Protein AF-A0A3M6K093-F1 (afdb_monomer)

Foldseek 3Di:
DDDDDDDDDDDDDDDDPPPDPDDPPPPFVKDWDWADPDQWKIKIKIKGKDAAAPPDPDFKDKDKDDFDAADAPWWKKKWKADPVRDTLDIDTWGADPRRMTMDMDTQWDADPVRDIDGSDHGMIIMMIIGMGTDPDNPD

Mean predicted aligned error: 11.67 Å

pLDDT: mean 83.47, std 20.1, range [34.78, 98.62]

Secondary structure (DSSP, 8-state):
------------------------------EEEEEE-SSSEEEEEEEEEEEE-TT---SEEEEEE-S----TT-PEEEEEE-TT--EEEEEEEPPPTTS-EEEEEESEEE-TTS-EEES--EEEEEEEEEEEE---TT-

Sequence (139 aa):
MRTKSSITLAVIASFAVLMFPSEIIAETSETTTITPINEEISLQKTITTMVVPEDNTLPWGFVTGSPSEFVERHPVIIQFFDEADDLVHVAQVDVKGDGSYEYKFRVTSIDENGNMEKAFEGEYTVIIHRVIPNSNQLV

Structure (mmCIF, N/CA/C/O backbone):
data_AF-A0A3M6K093-F1
#
_entry.id   AF-A0A3M6K093-F1
#
loop_
_atom_site.group_PDB
_atom_site.id
_atom_site.type_symbol
_atom_site.label_atom_id
_atom_site.label_alt_id
_atom_site.label_comp_id
_atom_site.label_asym_id
_atom_site.label_entity_id
_atom_site.label_seq_id
_atom_site.pdbx_PDB_ins_code
_atom_site.Cartn_x
_atom_site.Cartn_y
_atom_site.Cartn_z
_atom_site.occupancy
_atom_site.B_iso_or_equiv
_atom_site.auth_seq_id
_atom_site.auth_comp_id
_atom_site.auth_asym_id
_atom_site.auth_atom_id
_atom_site.pdbx_PDB_model_num
ATOM 1 N N . MET A 1 1 ? 67.661 -30.445 58.067 1.00 38.81 1 MET A N 1
ATOM 2 C CA . MET A 1 1 ? 66.475 -31.178 57.553 1.00 38.81 1 MET A CA 1
ATOM 3 C C . MET A 1 1 ? 65.531 -30.146 56.955 1.00 38.81 1 MET A C 1
ATOM 5 O O . MET A 1 1 ? 65.095 -29.274 57.680 1.00 38.81 1 MET A O 1
ATOM 9 N N . ARG A 1 2 ? 65.537 -29.964 55.632 1.00 35.31 2 ARG A N 1
ATOM 10 C CA . ARG A 1 2 ? 64.719 -30.654 54.610 1.00 35.31 2 ARG A CA 1
ATOM 11 C C . ARG A 1 2 ? 63.252 -30.185 54.569 1.00 35.31 2 ARG A C 1
ATOM 13 O O . ARG A 1 2 ? 62.429 -30.704 55.307 1.00 35.31 2 ARG A O 1
ATOM 20 N N . THR A 1 3 ? 62.992 -29.342 53.555 1.00 46.25 3 THR A N 1
ATOM 21 C CA . THR A 1 3 ? 61.759 -29.191 52.741 1.00 46.25 3 THR A CA 1
ATOM 22 C C . THR A 1 3 ? 60.521 -28.638 53.468 1.00 46.25 3 THR A C 1
ATOM 24 O O . THR A 1 3 ? 60.252 -29.011 54.595 1.00 46.25 3 THR A O 1
ATOM 27 N N . LYS A 1 4 ? 59.694 -27.767 52.879 1.00 42.91 4 LYS A N 1
ATOM 28 C CA . LYS A 1 4 ? 59.037 -27.923 51.573 1.00 42.91 4 LYS A CA 1
ATOM 29 C C . LYS A 1 4 ? 58.724 -26.560 50.936 1.00 42.91 4 LYS A C 1
ATOM 31 O O . LYS A 1 4 ? 58.185 -25.674 51.587 1.00 42.91 4 LYS A O 1
ATOM 36 N N . SER A 1 5 ? 59.061 -26.450 49.653 1.00 46.38 5 SER A N 1
ATOM 37 C CA . SER A 1 5 ? 58.558 -25.438 48.722 1.00 46.38 5 SER A CA 1
ATOM 38 C C . SER A 1 5 ? 57.049 -25.635 48.545 1.00 46.38 5 SER A C 1
ATOM 40 O O . SER A 1 5 ? 56.615 -26.773 48.363 1.00 46.38 5 SER A O 1
ATOM 42 N N . SER A 1 6 ? 56.263 -24.560 48.618 1.00 41.22 6 SER A N 1
ATOM 43 C CA . SER A 1 6 ? 54.834 -24.584 48.297 1.00 41.22 6 SER A CA 1
ATOM 44 C C . SER A 1 6 ? 54.607 -23.714 47.067 1.00 41.22 6 SER A C 1
ATOM 46 O O . SER A 1 6 ? 54.689 -22.491 47.132 1.00 41.22 6 SER A O 1
ATOM 48 N N . ILE A 1 7 ? 54.399 -24.379 45.933 1.00 52.84 7 ILE A N 1
ATOM 49 C CA . ILE A 1 7 ? 54.026 -23.785 44.650 1.00 52.84 7 ILE A CA 1
ATOM 50 C C . ILE A 1 7 ? 52.513 -23.561 44.698 1.00 52.84 7 ILE A C 1
ATOM 52 O O . ILE A 1 7 ? 51.753 -24.526 44.751 1.00 52.84 7 ILE A O 1
ATOM 56 N N . THR A 1 8 ? 52.063 -22.309 44.687 1.00 49.84 8 THR A N 1
ATOM 57 C CA . THR A 1 8 ? 50.650 -21.978 44.482 1.00 49.84 8 THR A CA 1
ATOM 58 C C . THR A 1 8 ? 50.369 -21.868 42.985 1.00 49.84 8 THR A C 1
ATOM 60 O O . THR A 1 8 ? 50.917 -21.026 42.278 1.00 49.84 8 THR A O 1
ATOM 63 N N . LEU A 1 9 ? 49.531 -22.782 42.503 1.00 40.88 9 LEU A N 1
ATOM 64 C CA . LEU A 1 9 ? 49.070 -22.899 41.125 1.00 40.88 9 LEU A CA 1
ATOM 65 C C . LEU A 1 9 ? 47.988 -21.835 40.863 1.00 40.88 9 LEU A C 1
ATOM 67 O O . LEU A 1 9 ? 46.922 -21.877 41.474 1.00 40.88 9 LEU A O 1
ATOM 71 N N . ALA A 1 10 ? 48.262 -20.871 39.983 1.00 50.22 10 ALA A N 1
ATOM 72 C CA . ALA A 1 10 ? 47.285 -19.873 39.555 1.00 50.22 10 ALA A CA 1
ATOM 73 C C . ALA A 1 10 ? 46.349 -20.480 38.496 1.00 50.22 10 ALA A C 1
ATOM 75 O O . ALA A 1 10 ? 46.781 -20.815 37.394 1.00 50.22 10 ALA A O 1
ATOM 76 N N . VAL A 1 11 ? 45.068 -20.632 38.831 1.00 49.84 11 VAL A N 1
ATOM 77 C CA . VAL A 1 11 ? 44.019 -21.031 37.884 1.00 49.84 11 VAL A CA 1
ATOM 78 C C . VAL A 1 11 ? 43.553 -19.778 37.144 1.00 49.84 11 VAL A C 1
ATOM 80 O O . VAL A 1 11 ? 42.883 -18.924 37.719 1.00 49.84 11 VAL A O 1
ATOM 83 N N . ILE A 1 12 ? 43.933 -19.651 35.874 1.00 53.16 12 ILE A N 1
ATOM 84 C CA . ILE A 1 12 ? 43.427 -18.608 34.976 1.00 53.16 12 ILE A CA 1
ATOM 85 C C . ILE A 1 12 ? 42.088 -19.103 34.420 1.00 53.16 12 ILE A C 1
ATOM 87 O O . ILE A 1 12 ? 42.052 -20.026 33.610 1.00 53.16 12 ILE A O 1
ATOM 91 N N . ALA A 1 13 ? 40.982 -18.510 34.870 1.00 47.97 13 ALA A N 1
ATOM 92 C CA . ALA A 1 13 ? 39.665 -18.734 34.287 1.00 47.97 13 ALA A CA 1
ATOM 93 C C . ALA A 1 13 ? 39.531 -17.886 33.012 1.00 47.97 13 ALA A C 1
ATOM 95 O O . ALA A 1 13 ? 39.393 -16.666 33.075 1.00 47.97 13 ALA A O 1
ATOM 96 N N . SER A 1 14 ? 39.607 -18.521 31.845 1.00 48.75 14 SER A N 1
ATOM 97 C CA . SER A 1 14 ? 39.348 -17.878 30.556 1.00 48.75 14 SER A CA 1
ATOM 98 C C . SER A 1 14 ? 37.843 -17.666 30.369 1.00 48.75 14 SER A C 1
ATOM 100 O O . SER A 1 14 ? 37.097 -18.627 30.183 1.00 48.75 14 SER A O 1
ATOM 102 N N . PHE A 1 15 ? 37.405 -16.409 30.408 1.00 46.94 15 PHE A N 1
ATOM 103 C CA . PHE A 1 15 ? 36.060 -15.994 30.015 1.00 46.94 15 PHE A CA 1
ATOM 104 C C . PHE A 1 15 ? 35.975 -16.024 28.483 1.00 46.94 15 PHE A C 1
ATOM 106 O O . PHE A 1 15 ? 36.478 -15.132 27.801 1.00 46.94 15 PHE A O 1
ATOM 113 N N . ALA A 1 16 ? 35.387 -17.081 27.926 1.00 51.22 16 ALA A N 1
ATOM 114 C CA . ALA A 1 16 ? 35.029 -17.108 26.515 1.00 51.22 16 ALA A CA 1
ATOM 115 C C . ALA A 1 16 ? 33.807 -16.198 26.320 1.00 51.22 16 ALA A C 1
ATOM 117 O O . ALA A 1 16 ? 32.694 -16.549 26.710 1.00 51.22 16 ALA A O 1
ATOM 118 N N . VAL A 1 17 ? 34.019 -15.009 25.754 1.00 50.75 17 VAL A N 1
ATOM 119 C CA . VAL A 1 17 ? 32.927 -14.158 25.272 1.00 50.75 17 VAL A CA 1
ATOM 120 C C . VAL A 1 17 ? 32.337 -14.854 24.050 1.00 50.75 17 VAL A C 1
ATOM 122 O O . VAL A 1 17 ? 32.932 -14.854 22.974 1.00 50.75 17 VAL A O 1
ATOM 125 N N . LEU A 1 18 ? 31.185 -15.499 24.230 1.00 46.44 18 LEU A N 1
ATOM 126 C CA . LEU A 1 18 ? 30.349 -15.930 23.118 1.00 46.44 18 LEU A CA 1
ATOM 127 C C . LEU A 1 18 ? 29.888 -14.662 22.388 1.00 46.44 18 LEU A C 1
ATOM 129 O O . LEU A 1 18 ? 29.041 -13.925 22.888 1.00 46.44 18 LEU A O 1
ATOM 133 N N . MET A 1 19 ? 30.489 -14.380 21.230 1.00 46.84 19 MET A N 1
ATOM 134 C CA . MET A 1 19 ? 29.939 -13.419 20.282 1.00 46.84 19 MET A CA 1
ATOM 135 C C . MET A 1 19 ? 28.619 -13.995 19.774 1.00 46.84 19 MET A C 1
ATOM 137 O O . MET A 1 19 ? 28.607 -14.924 18.969 1.00 46.84 19 MET A O 1
ATOM 141 N N . PHE A 1 20 ? 27.507 -13.468 20.280 1.00 51.38 20 PHE A N 1
ATOM 142 C CA . PHE A 1 20 ? 26.226 -13.615 19.608 1.00 51.38 20 PHE A CA 1
ATOM 143 C C . PHE A 1 20 ? 26.346 -12.912 18.250 1.00 51.38 20 PHE A C 1
ATOM 145 O O . PHE A 1 20 ? 26.843 -11.781 18.219 1.00 51.38 20 PHE A O 1
ATOM 152 N N . PRO A 1 21 ? 25.949 -13.539 17.129 1.00 43.88 21 PRO A N 1
ATOM 153 C CA . PRO A 1 21 ? 25.819 -12.798 15.888 1.00 43.88 21 PRO A CA 1
ATOM 154 C C . PRO A 1 21 ? 24.781 -11.702 16.130 1.00 43.88 21 PRO A C 1
ATOM 156 O O . PRO A 1 21 ? 23.642 -11.987 16.494 1.00 43.88 21 PRO A O 1
ATOM 159 N N . SER A 1 22 ? 25.195 -10.445 15.988 1.00 45.94 22 SER A N 1
ATOM 160 C CA . SER A 1 22 ? 24.270 -9.328 15.863 1.00 45.94 22 SER A CA 1
ATOM 161 C C . SER A 1 22 ? 23.359 -9.637 14.682 1.00 45.94 22 SER A C 1
ATOM 163 O O . SER A 1 22 ? 23.837 -9.722 13.548 1.00 45.94 22 SER A O 1
ATOM 165 N N . GLU A 1 23 ? 22.074 -9.860 14.947 1.00 47.88 23 GLU A N 1
ATOM 166 C CA . GLU A 1 23 ? 21.072 -9.877 13.893 1.00 47.88 23 GLU A CA 1
ATOM 167 C C . GLU A 1 23 ? 21.198 -8.552 13.140 1.00 47.88 23 GLU A C 1
ATOM 169 O O . GLU A 1 23 ? 21.139 -7.473 13.732 1.00 47.88 23 GLU A O 1
ATOM 174 N N . ILE A 1 24 ? 21.478 -8.634 11.840 1.00 42.59 24 ILE A N 1
ATOM 175 C CA . ILE A 1 24 ? 21.423 -7.479 10.955 1.00 42.59 24 ILE A CA 1
ATOM 176 C C . ILE A 1 24 ? 19.938 -7.135 10.861 1.00 42.59 24 ILE A C 1
ATOM 178 O O . ILE A 1 24 ? 19.205 -7.731 10.075 1.00 42.59 24 ILE A O 1
ATOM 182 N N . ILE A 1 25 ? 19.481 -6.230 11.722 1.00 46.16 25 ILE A N 1
ATOM 183 C CA . ILE A 1 25 ? 18.168 -5.610 11.591 1.00 46.16 25 ILE A CA 1
ATOM 184 C C . ILE A 1 25 ? 18.285 -4.709 10.364 1.00 46.16 25 ILE A C 1
ATOM 186 O O . ILE A 1 25 ? 18.998 -3.708 10.392 1.00 46.16 25 ILE A O 1
ATOM 190 N N . ALA A 1 26 ? 17.648 -5.102 9.262 1.00 34.78 26 ALA A N 1
ATOM 191 C CA . ALA A 1 26 ? 17.388 -4.174 8.175 1.00 34.78 26 ALA A CA 1
ATOM 192 C C . ALA A 1 26 ? 16.529 -3.044 8.759 1.00 34.78 26 ALA A C 1
ATOM 194 O O . ALA A 1 26 ? 15.427 -3.286 9.250 1.00 34.78 26 ALA A O 1
ATOM 195 N N . GLU A 1 27 ? 17.073 -1.833 8.792 1.00 41.19 27 GLU A N 1
ATOM 196 C CA . GLU A 1 27 ? 16.384 -0.645 9.281 1.00 41.19 27 GLU A CA 1
ATOM 197 C C . GLU A 1 27 ? 15.343 -0.239 8.226 1.00 41.19 27 GLU A C 1
ATOM 199 O O . GLU A 1 27 ? 15.606 0.573 7.343 1.00 41.19 27 GLU A O 1
ATOM 204 N N . THR A 1 28 ? 14.166 -0.869 8.243 1.00 53.31 28 THR A N 1
ATOM 205 C CA . THR A 1 28 ? 13.032 -0.381 7.454 1.00 53.31 28 THR A CA 1
ATOM 206 C C . THR A 1 28 ? 12.563 0.914 8.116 1.00 53.31 28 THR A C 1
ATOM 208 O O . THR A 1 28 ? 12.112 0.888 9.261 1.00 53.31 28 THR A O 1
ATOM 211 N N . SER A 1 29 ? 12.691 2.053 7.428 1.00 65.06 29 SER A N 1
ATOM 212 C CA . SER A 1 29 ? 12.257 3.372 7.918 1.00 65.06 29 SER A CA 1
ATOM 213 C C . SER A 1 29 ? 10.725 3.500 7.905 1.00 65.06 29 SER A C 1
ATOM 215 O O . SER A 1 29 ? 10.157 4.372 7.247 1.00 65.06 29 SER A O 1
ATOM 217 N N . GLU A 1 30 ? 10.027 2.619 8.617 1.00 81.56 30 GLU A N 1
ATOM 218 C CA . GLU A 1 30 ? 8.583 2.715 8.803 1.00 81.56 30 GLU A CA 1
ATOM 219 C C . GLU A 1 30 ? 8.259 3.687 9.935 1.00 81.56 30 GLU A C 1
ATOM 221 O O . GLU A 1 30 ? 8.659 3.497 11.084 1.00 81.56 30 GLU A O 1
ATOM 226 N N . THR A 1 31 ? 7.487 4.727 9.625 1.00 91.19 31 THR A N 1
ATOM 227 C CA . THR A 1 31 ? 6.971 5.660 10.634 1.00 91.19 31 THR A CA 1
ATOM 228 C C . THR A 1 31 ? 5.466 5.502 10.748 1.00 91.19 31 THR A C 1
ATOM 230 O O . THR A 1 31 ? 4.741 5.713 9.779 1.00 91.19 31 THR A O 1
ATOM 233 N N . THR A 1 32 ? 4.984 5.162 11.944 1.00 93.06 32 THR A N 1
ATOM 234 C CA . THR A 1 32 ? 3.550 5.050 12.231 1.00 93.06 32 THR A CA 1
ATOM 235 C C . THR A 1 32 ? 3.105 6.132 13.208 1.00 93.06 32 THR A C 1
ATOM 237 O O . THR A 1 32 ? 3.689 6.287 14.279 1.00 93.06 32 THR A O 1
ATOM 240 N N . THR A 1 33 ? 2.038 6.851 12.867 1.00 95.06 33 THR A N 1
ATOM 241 C CA . THR A 1 33 ? 1.365 7.806 13.753 1.00 95.06 33 THR A CA 1
ATOM 242 C C . THR A 1 33 ? -0.098 7.418 13.944 1.00 95.06 33 THR A C 1
ATOM 244 O O . THR A 1 33 ? -0.752 6.925 13.027 1.00 95.06 33 THR A O 1
ATOM 247 N N . ILE A 1 34 ? -0.618 7.619 15.156 1.00 94.62 34 ILE A N 1
ATOM 248 C CA . ILE A 1 34 ? -2.017 7.346 15.503 1.00 94.62 34 ILE A CA 1
ATOM 249 C C . ILE A 1 34 ? -2.653 8.662 15.935 1.00 94.62 34 ILE A C 1
ATOM 251 O O . ILE A 1 34 ? -2.147 9.337 16.831 1.00 94.62 34 ILE A O 1
ATOM 255 N N . THR A 1 35 ? -3.749 9.043 15.286 1.00 94.75 35 THR A N 1
ATOM 256 C CA . THR A 1 35 ? -4.518 10.252 15.598 1.00 94.75 35 THR A CA 1
ATOM 257 C C . THR A 1 35 ? -5.950 9.858 15.953 1.00 94.75 35 THR A C 1
ATOM 259 O O . THR A 1 35 ? -6.642 9.309 15.093 1.00 94.75 35 THR A O 1
ATOM 262 N N . PRO A 1 36 ? -6.414 10.112 17.189 1.00 94.94 36 PRO A N 1
ATOM 263 C CA . PRO A 1 36 ? -7.800 9.853 17.560 1.00 94.94 36 PRO A CA 1
ATOM 264 C C . PRO A 1 36 ? -8.774 10.642 16.687 1.00 94.94 36 PRO A C 1
ATOM 266 O O . PRO A 1 36 ? -8.548 11.822 16.416 1.00 94.94 36 PRO A O 1
ATOM 269 N N . ILE A 1 37 ? -9.854 9.990 16.258 1.00 93.25 37 ILE A N 1
ATOM 270 C CA . ILE A 1 37 ? -10.979 10.654 15.585 1.00 93.25 37 ILE A CA 1
ATOM 271 C C . ILE A 1 37 ? -12.061 10.970 16.624 1.00 93.25 37 ILE A C 1
ATOM 273 O O . ILE A 1 37 ? -12.611 12.070 16.627 1.00 93.25 37 ILE A O 1
ATOM 277 N N . ASN A 1 38 ? -12.359 10.009 17.503 1.00 91.69 38 ASN A N 1
ATOM 278 C CA . ASN A 1 38 ? -13.289 10.128 18.627 1.00 91.69 38 ASN A CA 1
ATOM 279 C C . ASN A 1 38 ? -12.948 9.081 19.713 1.00 91.69 38 ASN A C 1
ATOM 281 O O . ASN A 1 38 ? -11.894 8.450 19.658 1.00 91.69 38 ASN A O 1
ATOM 285 N N . GLU A 1 39 ? -13.840 8.896 20.690 1.00 91.00 39 GLU A N 1
ATOM 286 C CA . GLU A 1 39 ? -13.685 7.930 21.789 1.00 91.00 39 GLU A CA 1
ATOM 287 C C . GLU A 1 39 ? -13.554 6.470 21.310 1.00 91.00 39 GLU A C 1
ATOM 289 O O . GLU A 1 39 ? -12.891 5.673 21.970 1.00 91.00 39 GLU A O 1
ATOM 294 N N . GLU A 1 40 ? -14.125 6.118 20.153 1.00 92.56 40 GLU A N 1
ATOM 295 C CA . GLU A 1 40 ? -14.224 4.740 19.652 1.00 92.56 40 GLU A CA 1
ATOM 296 C C . GLU A 1 40 ? -13.133 4.371 18.638 1.00 92.56 40 GLU A C 1
ATOM 298 O O . GLU A 1 40 ? -12.671 3.228 18.628 1.00 92.56 40 GLU A O 1
ATOM 303 N N . ILE A 1 41 ? -12.717 5.303 17.770 1.00 95.44 41 ILE A N 1
ATOM 304 C CA . ILE A 1 41 ? -11.834 5.009 16.628 1.00 95.44 41 ILE A CA 1
ATOM 305 C C . ILE A 1 41 ? -10.700 6.029 16.447 1.00 95.44 41 ILE A C 1
ATOM 307 O O . ILE A 1 41 ? -10.826 7.220 16.746 1.00 95.44 41 ILE A O 1
ATOM 311 N N . SER A 1 42 ? -9.599 5.548 15.875 1.00 96.38 42 SER A N 1
ATOM 312 C CA . SER A 1 42 ? -8.393 6.313 15.559 1.00 96.38 42 SER A CA 1
ATOM 313 C C . SER A 1 42 ? -7.939 6.064 14.124 1.00 96.38 42 SER A C 1
ATOM 315 O O . SER A 1 42 ? -8.117 4.976 13.574 1.00 96.38 42 SER A O 1
ATOM 317 N N . LEU A 1 43 ? -7.306 7.071 13.526 1.00 96.06 43 LEU A N 1
ATOM 318 C CA . LEU A 1 43 ? -6.617 6.959 12.248 1.00 96.06 43 LEU A CA 1
ATOM 319 C C . LEU A 1 43 ? -5.154 6.582 12.488 1.00 96.06 43 LEU A C 1
ATOM 321 O O . LEU A 1 43 ? -4.397 7.352 13.079 1.00 96.06 43 LEU A O 1
ATOM 325 N N . GLN A 1 44 ? -4.755 5.414 12.003 1.00 95.81 44 GLN A N 1
ATOM 326 C CA . GLN A 1 44 ? -3.366 4.999 11.891 1.00 95.81 44 GLN A CA 1
ATOM 327 C C . GLN A 1 44 ? -2.838 5.396 10.510 1.00 95.81 44 GLN A C 1
ATOM 329 O O . GLN A 1 44 ? -3.401 4.998 9.488 1.00 95.81 44 GLN A O 1
ATOM 334 N N . LYS A 1 45 ? -1.752 6.166 10.483 1.00 96.69 45 LYS A N 1
ATOM 335 C CA . LYS A 1 45 ? -0.997 6.507 9.277 1.00 96.69 45 LYS A CA 1
ATOM 336 C C . LYS A 1 45 ? 0.367 5.834 9.354 1.00 96.69 45 LYS A C 1
ATOM 338 O O . LYS A 1 45 ? 1.130 6.123 10.271 1.00 96.69 45 LYS A O 1
ATOM 343 N N . THR A 1 46 ? 0.681 4.983 8.389 1.00 97.06 46 THR A N 1
ATOM 344 C CA . THR A 1 46 ? 2.003 4.367 8.232 1.00 97.06 46 THR A CA 1
ATOM 345 C C . THR A 1 46 ? 2.652 4.919 6.972 1.00 97.06 46 THR A C 1
ATOM 347 O O . THR A 1 46 ? 2.040 4.912 5.907 1.00 97.06 46 THR A O 1
ATOM 350 N N . ILE A 1 47 ? 3.872 5.430 7.103 1.00 96.81 47 ILE A N 1
ATOM 351 C CA . ILE A 1 47 ? 4.712 5.896 6.000 1.00 96.81 47 ILE A CA 1
ATOM 352 C C . ILE A 1 47 ? 5.840 4.881 5.846 1.00 96.81 47 ILE A C 1
ATOM 354 O O . ILE A 1 47 ? 6.522 4.575 6.825 1.00 96.81 47 ILE A O 1
ATOM 358 N N . THR A 1 48 ? 6.002 4.358 4.637 1.00 95.94 48 THR A N 1
ATOM 359 C CA . THR A 1 48 ? 7.062 3.418 4.260 1.00 95.94 48 THR A CA 1
ATOM 360 C C . THR A 1 48 ? 7.561 3.742 2.853 1.00 95.94 48 THR A C 1
ATOM 362 O O . THR A 1 48 ? 6.986 4.590 2.171 1.00 95.94 48 THR A O 1
ATOM 365 N N . THR A 1 49 ? 8.614 3.066 2.410 1.00 95.62 49 THR A N 1
ATOM 366 C CA . THR A 1 49 ? 9.241 3.290 1.105 1.00 95.62 49 THR A CA 1
ATOM 367 C C . THR A 1 49 ? 9.115 2.041 0.242 1.00 95.62 49 THR A C 1
ATOM 369 O O . THR A 1 49 ? 9.366 0.925 0.697 1.00 95.62 49 THR A O 1
ATOM 372 N N . MET A 1 50 ? 8.751 2.226 -1.024 1.00 95.25 50 MET A N 1
ATOM 373 C CA . MET A 1 50 ? 8.800 1.194 -2.054 1.00 95.25 50 MET A CA 1
ATOM 374 C C . MET A 1 50 ? 9.932 1.516 -3.026 1.00 95.25 50 MET A C 1
ATOM 376 O O . MET A 1 50 ? 9.951 2.593 -3.607 1.00 95.25 50 MET A O 1
ATOM 380 N N . VAL A 1 51 ? 10.835 0.561 -3.246 1.00 95.25 51 VAL A N 1
ATOM 381 C CA . VAL A 1 51 ? 11.910 0.679 -4.240 1.00 95.25 51 VAL A CA 1
ATOM 382 C C . VAL A 1 51 ? 11.670 -0.336 -5.349 1.00 95.25 51 VAL A C 1
ATOM 384 O O . VAL A 1 51 ? 11.609 -1.541 -5.090 1.00 95.25 51 VAL A O 1
ATOM 387 N N . VAL A 1 52 ? 11.541 0.146 -6.583 1.00 94.94 52 VAL A N 1
ATOM 388 C CA . VAL A 1 52 ? 11.383 -0.675 -7.786 1.00 94.94 52 VAL A CA 1
ATOM 389 C C . VAL A 1 52 ? 12.659 -0.574 -8.629 1.00 94.94 52 VAL A C 1
ATOM 391 O O . VAL A 1 52 ? 12.895 0.467 -9.241 1.00 94.94 52 VAL A O 1
ATOM 394 N N . PRO A 1 53 ? 13.489 -1.632 -8.685 1.00 93.69 53 PRO A N 1
ATOM 395 C CA . PRO A 1 53 ? 14.735 -1.615 -9.447 1.00 93.69 53 PRO A CA 1
ATOM 396 C C . PRO A 1 53 ? 14.536 -1.362 -10.948 1.00 93.69 53 PRO A C 1
ATOM 398 O O . PRO A 1 53 ? 13.571 -1.840 -11.551 1.00 93.69 53 PRO A O 1
ATOM 401 N N . GLU A 1 54 ? 15.504 -0.691 -11.576 1.00 91.12 54 GLU A N 1
ATOM 402 C CA . GLU A 1 54 ? 15.533 -0.451 -13.028 1.00 91.12 54 GLU A CA 1
ATOM 403 C C . GLU A 1 54 ? 15.597 -1.763 -13.840 1.00 91.12 54 GLU A C 1
ATOM 405 O O . GLU A 1 54 ? 15.149 -1.830 -14.978 1.00 91.12 54 GLU A O 1
ATOM 410 N N . ASP A 1 55 ? 16.082 -2.864 -13.275 1.00 91.81 55 ASP A N 1
ATOM 411 C CA . ASP A 1 55 ? 16.100 -4.175 -13.933 1.00 91.81 55 ASP A CA 1
ATOM 412 C C . ASP A 1 55 ? 14.917 -5.074 -13.528 1.00 91.81 55 ASP A C 1
ATOM 414 O O . ASP A 1 55 ? 14.884 -6.260 -13.874 1.00 91.81 55 ASP A O 1
ATOM 418 N N . ASN A 1 56 ? 13.911 -4.531 -12.825 1.00 89.50 56 ASN A N 1
ATOM 419 C CA . ASN A 1 56 ? 12.756 -5.312 -12.402 1.00 89.50 56 ASN A CA 1
ATOM 420 C C . ASN A 1 56 ? 11.968 -5.861 -13.603 1.00 89.50 56 ASN A C 1
ATOM 422 O O . ASN A 1 56 ? 11.412 -5.122 -14.414 1.00 89.50 56 ASN A O 1
ATOM 426 N N . THR A 1 57 ? 11.841 -7.187 -13.646 1.00 88.94 57 THR A N 1
ATOM 427 C CA . THR A 1 57 ? 11.030 -7.915 -14.634 1.00 88.94 57 THR A CA 1
ATOM 428 C C . THR A 1 57 ? 9.727 -8.453 -14.044 1.00 88.94 57 THR A C 1
ATOM 430 O O . THR A 1 57 ? 8.891 -8.987 -14.778 1.00 88.94 57 THR A O 1
ATOM 433 N N . LEU A 1 58 ? 9.523 -8.325 -12.726 1.00 91.69 58 LEU A N 1
ATOM 434 C CA . LEU A 1 58 ? 8.343 -8.863 -12.066 1.00 91.69 58 LEU A CA 1
ATOM 435 C C . LEU A 1 58 ? 7.107 -8.010 -12.386 1.00 91.69 58 LEU A C 1
ATOM 437 O O . LEU A 1 58 ? 7.120 -6.797 -12.171 1.00 91.69 58 LEU A O 1
ATOM 441 N N . PRO A 1 59 ? 6.005 -8.641 -12.827 1.00 92.75 59 PRO A N 1
ATOM 442 C CA . PRO A 1 59 ? 4.802 -7.925 -13.234 1.00 92.75 59 PRO A CA 1
ATOM 443 C C . PRO A 1 59 ? 4.007 -7.318 -12.082 1.00 92.75 59 PRO A C 1
ATOM 445 O O . PRO A 1 59 ? 3.159 -6.461 -12.325 1.00 92.75 59 PRO A O 1
ATOM 448 N N . TRP A 1 60 ? 4.222 -7.782 -10.852 1.00 96.25 60 TRP A N 1
ATOM 449 C CA . TRP A 1 60 ? 3.353 -7.496 -9.716 1.00 96.25 60 TRP A CA 1
ATOM 450 C C . TRP A 1 60 ? 4.140 -6.998 -8.513 1.00 96.25 60 TRP A C 1
ATOM 452 O O . TRP A 1 60 ? 5.165 -7.581 -8.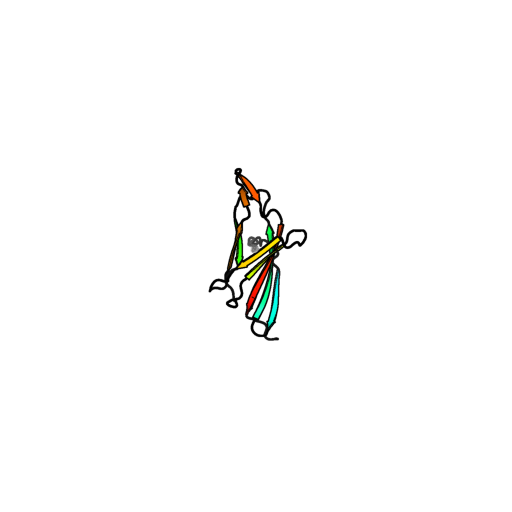164 1.00 96.25 60 TRP A O 1
ATOM 462 N N . GLY A 1 61 ? 3.587 -5.984 -7.856 1.00 95.56 61 GLY A N 1
ATOM 463 C CA . GLY A 1 61 ? 3.958 -5.542 -6.520 1.00 95.56 61 GLY A CA 1
ATOM 464 C C . GLY A 1 61 ? 2.811 -5.784 -5.542 1.00 95.56 61 GLY A C 1
ATOM 465 O O . GLY A 1 61 ? 1.657 -5.983 -5.946 1.00 95.56 61 GLY A O 1
ATOM 466 N N . PHE A 1 62 ? 3.143 -5.787 -4.253 1.00 96.75 62 PHE A N 1
ATOM 467 C CA . PHE A 1 62 ? 2.195 -6.028 -3.173 1.00 96.75 62 PHE A CA 1
ATOM 468 C C . PHE A 1 62 ? 2.434 -5.045 -2.031 1.00 96.75 62 PHE A C 1
ATOM 470 O O . PHE A 1 62 ? 3.575 -4.823 -1.634 1.00 96.75 62 PHE A O 1
ATOM 477 N N . VAL A 1 63 ? 1.351 -4.506 -1.477 1.00 96.88 63 VAL A N 1
ATOM 478 C CA . VAL A 1 63 ? 1.344 -3.841 -0.171 1.00 96.88 63 VAL A CA 1
ATOM 479 C C . VAL A 1 63 ? 0.529 -4.713 0.771 1.00 96.88 63 VAL A C 1
ATOM 481 O O . VAL A 1 63 ? -0.651 -4.966 0.521 1.00 96.88 63 VAL A O 1
ATOM 484 N N . THR A 1 64 ? 1.156 -5.201 1.836 1.00 96.44 64 THR A N 1
ATOM 485 C CA . THR A 1 64 ? 0.541 -6.142 2.778 1.00 96.44 64 THR A CA 1
ATOM 486 C C . THR A 1 64 ? 0.580 -5.600 4.192 1.00 96.44 64 THR A C 1
ATOM 488 O O . THR A 1 64 ? 1.599 -5.059 4.613 1.00 96.44 64 THR A O 1
ATOM 491 N N . GLY A 1 65 ? -0.490 -5.827 4.947 1.00 94.25 65 GLY A N 1
ATOM 492 C CA . GLY A 1 65 ? -0.508 -5.611 6.388 1.00 94.25 65 GLY A CA 1
ATOM 493 C C . GLY A 1 65 ? -0.828 -6.893 7.136 1.00 94.25 65 GLY A C 1
ATOM 494 O O . GLY A 1 65 ? -1.749 -7.623 6.765 1.00 94.25 65 GLY A O 1
ATOM 495 N N . SER A 1 66 ? -0.076 -7.144 8.204 1.00 93.31 66 SER A N 1
ATOM 496 C CA . SER A 1 66 ? -0.305 -8.260 9.120 1.00 93.31 66 SER A CA 1
ATOM 497 C C . SER A 1 66 ? -1.648 -8.138 9.860 1.00 93.31 66 SER A C 1
ATOM 499 O O . SER A 1 66 ? -2.187 -7.031 9.974 1.00 93.31 66 SER A O 1
ATOM 501 N N . PRO A 1 67 ? -2.183 -9.255 10.391 1.00 94.56 67 PRO A N 1
ATOM 502 C CA . PRO A 1 67 ? -3.336 -9.240 11.288 1.00 94.56 67 PRO A CA 1
ATOM 503 C C . PRO A 1 67 ? -3.156 -8.244 12.440 1.00 94.56 67 PRO A C 1
ATOM 505 O O . PRO A 1 67 ? -2.103 -8.216 13.080 1.00 94.56 67 PRO A O 1
ATOM 508 N N . SER A 1 68 ? -4.179 -7.435 12.710 1.00 91.50 68 SER A N 1
ATOM 509 C CA . SER A 1 68 ? -4.226 -6.521 13.857 1.00 91.50 68 SER A CA 1
ATOM 510 C C . SER A 1 68 ? -5.650 -6.016 14.087 1.00 91.50 68 SER A C 1
ATOM 512 O O . SER A 1 68 ? -6.511 -6.172 13.225 1.00 91.50 68 SER A O 1
ATOM 514 N N . GLU A 1 69 ? -5.897 -5.342 15.209 1.00 90.62 69 GLU A N 1
ATOM 515 C CA . GLU A 1 69 ? -7.191 -4.705 15.475 1.00 90.62 69 GLU A CA 1
ATOM 516 C C . GLU A 1 69 ? -7.632 -3.803 14.309 1.00 90.62 69 GLU A C 1
ATOM 518 O O . GLU A 1 69 ? -6.820 -3.118 13.670 1.00 90.62 69 GLU A O 1
ATOM 523 N N . PHE A 1 70 ? -8.921 -3.837 13.982 1.00 92.69 70 PHE A N 1
ATOM 524 C CA . PHE A 1 70 ? -9.503 -3.068 12.884 1.00 92.69 70 PHE A CA 1
ATOM 525 C C . PHE A 1 70 ? -10.939 -2.676 13.196 1.00 92.69 70 PHE A C 1
ATOM 527 O O . PHE A 1 70 ? -11.590 -3.264 14.056 1.00 92.69 70 PHE A O 1
ATOM 534 N N . VAL A 1 71 ? -11.426 -1.676 12.471 1.00 93.31 71 VAL A N 1
ATOM 535 C CA . VAL A 1 71 ? -12.835 -1.295 12.493 1.00 93.31 71 VAL A CA 1
ATOM 536 C C . VAL A 1 71 ? -13.469 -1.774 11.197 1.00 93.31 71 VAL A C 1
ATOM 538 O O . VAL A 1 71 ? -12.991 -1.461 10.106 1.00 93.31 71 VAL A O 1
ATOM 541 N N . GLU A 1 72 ? -14.551 -2.543 11.305 1.00 90.81 72 GLU A N 1
ATOM 542 C CA . GLU A 1 72 ? -15.274 -3.030 10.133 1.00 90.81 72 GLU A CA 1
ATOM 543 C C . GLU A 1 72 ? -15.755 -1.878 9.240 1.00 90.81 72 GLU A C 1
ATOM 545 O O . GLU A 1 72 ? -15.996 -0.755 9.694 1.00 90.81 72 GLU A O 1
ATOM 550 N N . ARG A 1 73 ? -15.933 -2.178 7.946 1.00 90.88 73 ARG A N 1
ATOM 551 C CA . ARG A 1 73 ? -16.442 -1.242 6.925 1.00 90.88 73 ARG A CA 1
ATOM 552 C C . ARG A 1 73 ? -15.569 0.000 6.695 1.00 90.88 73 ARG A C 1
ATOM 554 O O . ARG A 1 73 ? -16.015 0.923 6.017 1.00 90.88 73 ARG A O 1
ATOM 561 N N . HIS A 1 74 ? -14.344 0.012 7.216 1.00 94.12 74 HIS A N 1
ATOM 562 C CA . HIS A 1 74 ? -13.334 1.020 6.919 1.00 94.12 74 HIS A CA 1
ATOM 563 C C . HIS A 1 74 ? -12.211 0.369 6.105 1.00 94.12 74 HIS A C 1
ATOM 565 O O . HIS A 1 74 ? -11.417 -0.388 6.668 1.00 94.12 74 HIS A O 1
ATOM 571 N N . PRO A 1 75 ? -12.145 0.613 4.784 1.00 95.88 75 PRO A N 1
ATOM 572 C CA . PRO A 1 75 ? -11.071 0.072 3.968 1.00 95.88 75 PRO A CA 1
ATOM 573 C C . PRO A 1 75 ? -9.739 0.733 4.330 1.00 95.88 75 PRO A C 1
ATOM 575 O O . PRO A 1 75 ? -9.687 1.857 4.837 1.00 95.88 75 PRO A O 1
ATOM 578 N N . VAL A 1 76 ? -8.649 0.044 4.016 1.00 98.00 76 VAL A N 1
ATOM 579 C CA . VAL A 1 76 ? -7.307 0.621 4.048 1.00 98.00 76 VAL A CA 1
ATOM 580 C C . VAL A 1 76 ? -7.108 1.442 2.779 1.00 98.00 76 VAL A C 1
ATOM 582 O O . VAL A 1 76 ? -7.371 0.958 1.677 1.00 98.00 76 VAL A O 1
ATOM 585 N N . ILE A 1 77 ? -6.641 2.681 2.932 1.00 98.38 77 ILE A N 1
ATOM 586 C CA . ILE A 1 77 ? -6.317 3.579 1.817 1.00 98.38 77 ILE A CA 1
ATOM 587 C C . ILE A 1 77 ? -4.803 3.593 1.644 1.00 98.38 77 ILE A C 1
ATOM 589 O O . ILE A 1 77 ? -4.074 3.855 2.598 1.00 98.38 77 ILE A O 1
ATOM 593 N N . ILE A 1 78 ? -4.337 3.344 0.427 1.00 98.62 78 ILE A N 1
ATOM 594 C CA . ILE A 1 78 ? -2.917 3.262 0.082 1.00 98.62 78 ILE A CA 1
ATOM 595 C C . ILE A 1 78 ? -2.631 4.326 -0.974 1.00 98.62 78 ILE A C 1
ATOM 597 O O . ILE A 1 78 ? -3.353 4.412 -1.968 1.00 98.62 78 ILE A O 1
ATOM 601 N N . GLN A 1 79 ? -1.605 5.140 -0.755 1.00 98.62 79 GLN A N 1
ATOM 602 C CA . GLN A 1 79 ? -1.217 6.245 -1.630 1.00 98.62 79 GLN A CA 1
ATOM 603 C C . GLN A 1 79 ? 0.276 6.170 -1.923 1.00 98.62 79 GLN A C 1
ATOM 605 O O . GLN A 1 79 ? 1.055 6.018 -0.983 1.00 98.62 79 GLN A O 1
ATOM 610 N N . PHE A 1 80 ? 0.670 6.268 -3.192 1.00 98.38 80 PHE A N 1
ATOM 611 C CA . PHE A 1 80 ? 2.080 6.332 -3.585 1.00 98.38 80 PHE A CA 1
ATOM 612 C C . PHE A 1 80 ? 2.412 7.740 -4.063 1.00 98.38 80 PHE A C 1
ATOM 614 O O . PHE A 1 80 ? 1.676 8.306 -4.875 1.00 98.38 80 PHE A O 1
ATOM 621 N N . PHE A 1 81 ? 3.527 8.257 -3.571 1.00 98.12 81 PHE A N 1
ATOM 622 C CA . PHE A 1 81 ? 4.111 9.530 -3.955 1.00 98.12 81 PHE A CA 1
ATOM 623 C C . PHE A 1 81 ? 5.482 9.274 -4.567 1.00 98.12 81 PHE A C 1
ATOM 625 O O . PHE A 1 81 ? 6.217 8.420 -4.066 1.00 98.12 81 PHE A O 1
ATOM 632 N N . ASP A 1 82 ? 5.800 9.961 -5.655 1.00 96.69 82 ASP A N 1
ATOM 633 C CA . ASP A 1 82 ? 7.134 9.904 -6.253 1.00 96.69 82 ASP A CA 1
ATOM 634 C C . ASP A 1 82 ? 8.133 10.812 -5.509 1.00 96.69 82 ASP A C 1
ATOM 636 O O . ASP A 1 82 ? 7.806 11.440 -4.500 1.00 96.69 82 ASP A O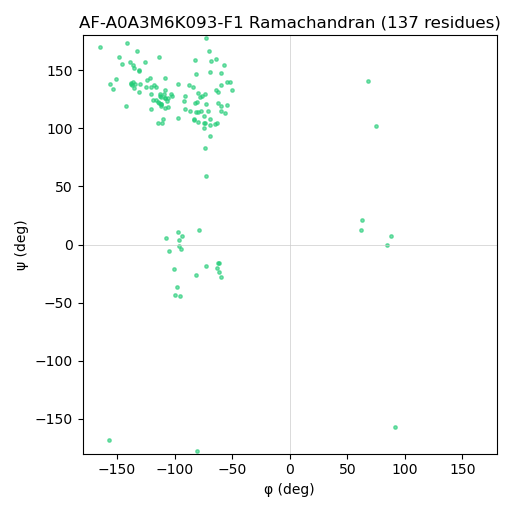 1
ATOM 640 N N . GLU A 1 83 ? 9.373 10.877 -5.996 1.00 94.00 83 GLU A N 1
ATOM 641 C CA . GLU A 1 83 ? 10.436 11.716 -5.421 1.00 94.00 83 GLU A CA 1
ATOM 642 C C . GLU A 1 83 ? 10.131 13.228 -5.465 1.00 94.00 83 GLU A C 1
ATOM 644 O O . GLU A 1 83 ? 10.790 14.005 -4.771 1.00 94.00 83 GLU A O 1
ATOM 649 N N . ALA A 1 84 ? 9.155 13.663 -6.273 1.00 96.38 84 ALA A N 1
ATOM 650 C CA . ALA A 1 84 ? 8.712 15.053 -6.369 1.00 96.38 84 ALA A CA 1
ATOM 651 C C . ALA A 1 84 ? 7.523 15.371 -5.439 1.00 96.38 84 ALA A C 1
ATOM 653 O O . ALA A 1 84 ? 6.989 16.480 -5.503 1.00 96.38 84 ALA A O 1
ATOM 654 N N . ASP A 1 85 ? 7.137 14.431 -4.565 1.00 95.38 85 ASP A N 1
ATOM 655 C CA . ASP A 1 85 ? 5.950 14.485 -3.702 1.00 95.38 85 ASP A CA 1
ATOM 656 C C . ASP A 1 85 ? 4.613 14.539 -4.478 1.00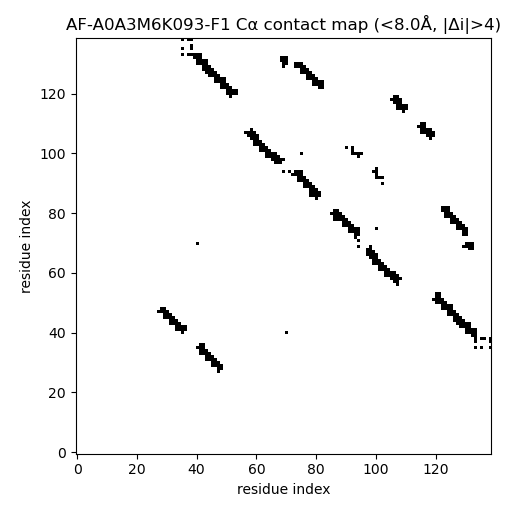 95.38 85 ASP A C 1
ATOM 658 O O . ASP A 1 85 ? 3.574 14.918 -3.919 1.00 95.38 85 ASP A O 1
ATOM 662 N N . ASP A 1 86 ? 4.588 14.115 -5.747 1.00 97.69 86 ASP A N 1
ATOM 663 C CA . ASP A 1 86 ? 3.358 14.041 -6.538 1.00 97.69 86 ASP A CA 1
ATOM 664 C C . ASP A 1 86 ? 2.607 12.727 -6.268 1.00 97.69 86 ASP A C 1
ATOM 666 O O . ASP A 1 86 ? 3.179 11.637 -6.238 1.00 97.69 86 ASP A O 1
ATOM 670 N N . LEU A 1 87 ? 1.283 12.808 -6.083 1.00 97.56 87 LEU A N 1
ATOM 671 C CA . LEU A 1 87 ? 0.433 11.628 -5.890 1.00 97.56 87 LEU A CA 1
ATOM 672 C C . LEU A 1 87 ? 0.245 10.888 -7.221 1.00 97.56 87 LEU A C 1
ATOM 674 O O . LEU A 1 87 ? -0.564 11.297 -8.056 1.00 97.56 87 LEU A O 1
ATOM 678 N N . VAL A 1 88 ? 0.929 9.758 -7.381 1.00 97.50 88 VAL A N 1
ATOM 679 C CA . VAL A 1 88 ? 0.938 8.983 -8.634 1.00 97.50 88 VAL A CA 1
ATOM 680 C C . VAL A 1 88 ? 0.012 7.769 -8.613 1.00 97.50 88 VAL A C 1
ATOM 682 O O . VAL A 1 88 ? -0.386 7.277 -9.668 1.00 97.50 88 VAL A O 1
ATOM 685 N N . HIS A 1 89 ? -0.363 7.275 -7.427 1.00 97.62 89 HIS A N 1
ATOM 686 C CA . HIS A 1 89 ? -1.216 6.091 -7.307 1.00 97.62 89 HIS A CA 1
ATOM 687 C C . HIS A 1 89 ? -2.071 6.100 -6.041 1.00 97.62 89 HIS A C 1
ATOM 689 O O . HIS A 1 89 ? -1.610 6.496 -4.971 1.00 97.62 89 HIS A O 1
ATOM 695 N N . VAL A 1 90 ? -3.311 5.617 -6.152 1.00 98.06 90 VAL A N 1
ATOM 696 C CA . VAL A 1 90 ? -4.236 5.450 -5.022 1.00 98.06 90 VAL A CA 1
ATOM 697 C C . VAL A 1 90 ? -4.961 4.120 -5.135 1.00 98.06 90 VAL A C 1
ATOM 699 O O . VAL A 1 90 ? -5.451 3.751 -6.203 1.00 98.06 90 VAL A O 1
ATOM 702 N N . ALA A 1 91 ? -5.101 3.434 -4.007 1.00 97.94 91 ALA A N 1
ATOM 703 C CA . ALA A 1 91 ? -5.911 2.237 -3.893 1.00 97.94 91 ALA A CA 1
ATOM 704 C C . ALA A 1 91 ? -6.709 2.203 -2.590 1.00 97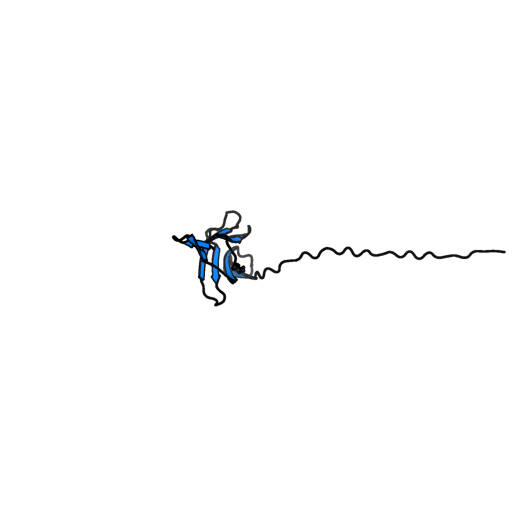.94 91 ALA A C 1
ATOM 706 O O . ALA A 1 91 ? -6.346 2.827 -1.591 1.00 97.94 91 ALA A O 1
ATOM 707 N N . GLN A 1 92 ? -7.794 1.435 -2.616 1.00 97.88 92 GLN A N 1
ATOM 708 C CA . GLN A 1 92 ? -8.560 1.056 -1.437 1.00 97.88 92 GLN A CA 1
ATOM 709 C C . GLN A 1 92 ? -8.663 -0.463 -1.397 1.00 97.88 92 GLN A C 1
ATOM 711 O O . GLN A 1 92 ? -8.920 -1.092 -2.427 1.00 97.88 92 GLN A O 1
ATOM 716 N N . VAL A 1 93 ? -8.445 -1.045 -0.223 1.00 97.06 93 VAL A N 1
ATOM 717 C CA . VAL A 1 93 ? -8.532 -2.490 -0.017 1.00 97.06 93 VAL A CA 1
ATOM 718 C C . VAL A 1 93 ? -9.293 -2.797 1.264 1.00 97.06 93 VAL A C 1
ATOM 720 O O . VAL A 1 93 ? -9.064 -2.180 2.304 1.00 97.06 93 VAL A O 1
ATOM 723 N N . ASP A 1 94 ? -10.210 -3.754 1.177 1.00 95.62 94 ASP A N 1
ATOM 724 C CA . ASP A 1 94 ? -10.930 -4.245 2.343 1.00 95.62 94 ASP A CA 1
ATOM 725 C C . ASP A 1 94 ? -10.000 -5.031 3.270 1.00 95.62 94 ASP A C 1
ATOM 727 O O . ASP A 1 94 ? -9.061 -5.711 2.847 1.00 95.62 94 ASP A O 1
ATOM 731 N N . VAL A 1 95 ? -10.301 -4.956 4.561 1.00 94.38 95 VAL A N 1
ATOM 732 C CA . VAL A 1 95 ? -9.597 -5.708 5.594 1.00 94.38 95 VAL A CA 1
ATOM 733 C C . VAL A 1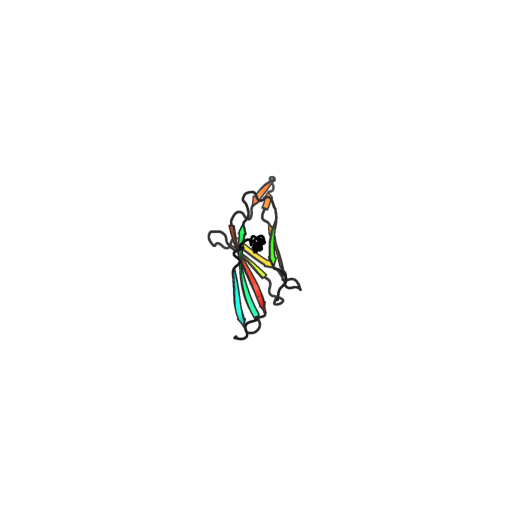 95 ? -10.250 -7.084 5.749 1.00 94.38 95 VAL A C 1
ATOM 735 O O . VAL A 1 95 ? -11.476 -7.209 5.744 1.00 94.38 95 VAL A O 1
ATOM 738 N N . LYS A 1 96 ? -9.438 -8.137 5.873 1.00 94.44 96 LYS A N 1
ATOM 739 C CA . LYS A 1 96 ? -9.906 -9.503 6.152 1.00 94.44 96 LYS A CA 1
ATOM 740 C C . LYS A 1 96 ? -10.426 -9.604 7.592 1.00 94.44 96 LYS A C 1
ATOM 742 O O . LYS A 1 96 ? -10.159 -8.745 8.423 1.00 94.44 96 LYS A O 1
ATOM 747 N N . GLY A 1 97 ? -11.133 -10.689 7.915 1.00 93.75 97 GLY A N 1
ATOM 748 C CA . GLY A 1 97 ? -11.716 -10.891 9.252 1.00 93.75 97 GLY A CA 1
ATOM 749 C C . GLY A 1 97 ? -10.703 -10.956 10.406 1.00 93.75 97 GLY A C 1
ATOM 750 O O . GLY A 1 97 ? -11.092 -10.814 11.558 1.00 93.75 97 GLY A O 1
ATOM 751 N N . ASP A 1 98 ? -9.417 -11.154 10.109 1.00 93.69 98 ASP A N 1
ATOM 752 C CA . ASP A 1 98 ? -8.310 -11.118 11.071 1.00 93.69 98 ASP A CA 1
ATOM 753 C C . ASP A 1 98 ? -7.590 -9.757 11.121 1.00 93.69 98 ASP A C 1
ATOM 755 O O . ASP A 1 98 ? -6.575 -9.610 11.800 1.00 93.69 98 ASP A O 1
ATOM 759 N N . GLY A 1 99 ? -8.073 -8.760 10.380 1.00 94.12 99 GLY A N 1
ATOM 760 C CA . GLY A 1 99 ? -7.442 -7.452 10.315 1.00 94.12 99 GLY A CA 1
ATOM 761 C C . GLY A 1 99 ? -6.293 -7.326 9.311 1.00 94.12 99 GLY A C 1
ATOM 762 O O . GLY A 1 99 ? -5.695 -6.252 9.227 1.00 94.12 99 GLY A O 1
ATOM 763 N N . SER A 1 100 ? -5.942 -8.382 8.576 1.00 96.94 100 SER A N 1
ATOM 764 C CA . SER A 1 100 ? -4.897 -8.316 7.547 1.00 96.94 100 SER A CA 1
ATOM 765 C C . SER A 1 100 ? -5.433 -7.767 6.221 1.00 96.94 100 SER A C 1
ATOM 767 O O . SER A 1 100 ? -6.634 -7.813 5.950 1.00 96.94 100 SER A O 1
ATOM 769 N N . TYR A 1 101 ? -4.550 -7.260 5.362 1.00 97.00 101 TYR A N 1
ATOM 770 C CA . TYR A 1 101 ? -4.913 -6.799 4.018 1.00 97.00 101 TYR A CA 1
ATOM 771 C C . TYR A 1 101 ? -3.790 -7.066 3.013 1.00 97.00 101 TYR A C 1
ATOM 773 O O . TYR A 1 101 ? -2.620 -7.179 3.377 1.00 97.00 101 TYR A O 1
ATOM 781 N N . GLU A 1 102 ? -4.156 -7.175 1.737 1.00 97.81 102 GLU A N 1
ATOM 782 C CA . GLU A 1 102 ? -3.220 -7.317 0.621 1.00 97.81 102 GLU A CA 1
ATOM 783 C C . GLU A 1 102 ? -3.740 -6.520 -0.570 1.00 97.81 102 GLU A C 1
ATOM 785 O O . GLU A 1 102 ? -4.811 -6.813 -1.103 1.00 97.81 102 GLU A O 1
ATOM 790 N N . TYR A 1 103 ? -2.962 -5.539 -1.008 1.00 97.94 103 TYR A N 1
ATOM 791 C CA . TYR A 1 103 ? -3.195 -4.825 -2.250 1.00 97.94 103 TYR A CA 1
ATOM 792 C C . TYR A 1 103 ? -2.149 -5.229 -3.289 1.00 97.94 103 TYR A C 1
ATOM 794 O O . TYR A 1 103 ? -0.957 -4.992 -3.107 1.00 97.94 103 TYR A O 1
ATOM 802 N N . LYS A 1 104 ? -2.607 -5.831 -4.389 1.00 97.25 104 LYS A N 1
ATOM 803 C CA . LYS A 1 104 ? -1.779 -6.261 -5.520 1.00 97.25 104 LYS A CA 1
ATOM 804 C C . LYS A 1 104 ? -1.924 -5.284 -6.687 1.00 97.25 104 LYS A C 1
ATOM 806 O O . LYS A 1 104 ? -3.044 -5.023 -7.126 1.00 97.25 104 LYS A O 1
ATOM 811 N N . PHE A 1 105 ? -0.810 -4.812 -7.242 1.00 95.75 105 PHE A N 1
ATOM 812 C CA . PHE A 1 105 ? -0.793 -3.844 -8.348 1.00 95.75 105 PHE A CA 1
ATOM 813 C C . PHE A 1 105 ? 0.218 -4.220 -9.433 1.00 95.75 105 PHE A C 1
ATOM 815 O O . PHE A 1 105 ? 1.187 -4.940 -9.180 1.00 95.75 105 PHE A O 1
ATOM 822 N N . ARG A 1 106 ? -0.034 -3.765 -10.666 1.00 94.56 106 ARG A N 1
ATOM 823 C CA . ARG A 1 106 ? 0.872 -3.987 -11.798 1.00 94.56 106 ARG A CA 1
ATOM 824 C C . ARG A 1 106 ? 2.073 -3.053 -11.701 1.00 94.56 106 ARG A C 1
ATOM 826 O O . ARG A 1 106 ? 1.894 -1.849 -11.591 1.00 94.56 106 ARG A O 1
ATOM 833 N N . VAL A 1 107 ? 3.269 -3.629 -11.789 1.00 94.81 107 VAL A N 1
ATOM 834 C CA . VAL A 1 107 ? 4.542 -2.897 -11.876 1.00 94.81 107 VAL A CA 1
ATOM 835 C C . VAL A 1 107 ? 5.016 -2.842 -13.322 1.00 94.81 107 VAL A C 1
ATOM 837 O O . VAL A 1 107 ? 5.408 -1.782 -13.799 1.00 94.81 107 VAL A O 1
ATOM 840 N N . THR A 1 108 ? 4.911 -3.965 -14.038 1.00 92.50 108 THR A N 1
ATOM 841 C CA . THR A 1 108 ? 5.261 -4.054 -15.459 1.00 92.50 108 THR A CA 1
ATOM 842 C C . THR A 1 108 ? 4.157 -4.718 -16.285 1.00 92.50 108 THR A C 1
ATOM 844 O O . THR A 1 108 ? 3.401 -5.585 -15.808 1.00 92.50 108 THR A O 1
ATOM 847 N N . SER A 1 109 ? 4.062 -4.307 -17.546 1.00 87.75 109 SER A N 1
ATOM 848 C CA . SER A 1 109 ? 3.186 -4.861 -18.583 1.00 87.75 109 SER A CA 1
ATOM 849 C C . SER A 1 109 ? 3.965 -5.093 -19.877 1.00 87.75 109 SER A C 1
ATOM 851 O O . SER A 1 109 ? 5.101 -4.651 -20.021 1.00 87.75 109 SER A O 1
ATOM 853 N N . ILE A 1 110 ? 3.363 -5.844 -20.797 1.00 88.69 110 ILE A N 1
ATOM 854 C CA . ILE A 1 110 ? 3.866 -6.019 -22.159 1.00 88.69 110 ILE A CA 1
ATOM 855 C C . ILE A 1 110 ? 2.869 -5.333 -23.092 1.00 88.69 110 ILE A C 1
ATOM 857 O O . ILE A 1 110 ? 1.669 -5.600 -22.975 1.00 88.69 110 ILE A O 1
ATOM 861 N N . ASP A 1 111 ? 3.356 -4.449 -23.960 1.00 87.62 111 ASP A N 1
ATOM 862 C CA . ASP A 1 111 ? 2.539 -3.755 -24.959 1.00 87.62 111 ASP A CA 1
ATOM 863 C C . ASP A 1 111 ? 2.114 -4.699 -26.106 1.00 87.62 111 ASP A C 1
ATOM 865 O O . ASP A 1 111 ? 2.497 -5.871 -26.175 1.00 87.62 111 ASP A O 1
ATOM 869 N N . GLU A 1 112 ? 1.320 -4.187 -27.048 1.00 91.06 112 GLU A N 1
ATOM 870 C CA . GLU A 1 112 ? 0.868 -4.953 -28.221 1.00 91.06 112 GLU A CA 1
ATOM 871 C C . GLU A 1 112 ? 2.018 -5.395 -29.148 1.00 91.06 112 GLU A C 1
ATOM 873 O O . GLU A 1 112 ? 1.864 -6.343 -29.921 1.00 91.06 112 GLU A O 1
ATOM 878 N N . ASN A 1 113 ? 3.177 -4.737 -29.060 1.00 92.56 113 ASN A N 1
ATOM 879 C CA . ASN A 1 113 ? 4.367 -5.002 -29.867 1.00 92.56 113 ASN A CA 1
ATOM 880 C C . ASN A 1 113 ? 5.362 -5.951 -29.173 1.00 92.56 113 ASN A C 1
ATOM 882 O O . ASN A 1 113 ? 6.374 -6.319 -29.775 1.00 92.56 113 ASN A O 1
ATOM 886 N N . GLY A 1 114 ? 5.092 -6.361 -27.931 1.00 87.44 114 GLY A N 1
ATOM 887 C CA . GLY A 1 114 ? 5.974 -7.214 -27.137 1.00 87.44 114 GLY A CA 1
ATOM 888 C C . GLY A 1 114 ? 7.032 -6.468 -26.315 1.00 87.44 114 GLY A C 1
ATOM 889 O O . GLY A 1 114 ? 7.894 -7.123 -25.726 1.00 87.44 114 GLY A O 1
ATOM 890 N N . ASN A 1 115 ? 6.992 -5.135 -26.253 1.00 89.44 115 ASN A N 1
ATOM 891 C CA . ASN A 1 115 ? 7.902 -4.338 -25.432 1.00 89.44 115 ASN A CA 1
ATOM 892 C C . ASN A 1 115 ? 7.435 -4.297 -23.976 1.00 89.44 115 ASN A C 1
ATOM 894 O O . ASN A 1 115 ? 6.239 -4.276 -23.690 1.00 89.44 115 ASN A O 1
ATOM 898 N N . MET A 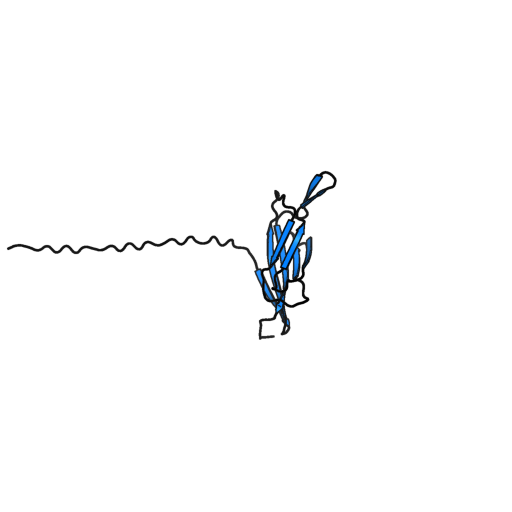1 116 ? 8.392 -4.249 -23.049 1.00 88.12 116 MET A N 1
ATOM 899 C CA . MET A 1 116 ? 8.100 -4.057 -21.634 1.00 88.12 116 MET A CA 1
ATOM 900 C C . MET A 1 116 ? 7.793 -2.589 -21.345 1.00 88.12 116 MET A C 1
ATOM 902 O O . MET A 1 116 ? 8.607 -1.714 -21.626 1.00 88.12 116 MET A O 1
ATOM 906 N N . GLU A 1 117 ? 6.651 -2.351 -20.716 1.00 91.12 117 GLU A N 1
ATOM 907 C CA . GLU A 1 117 ? 6.271 -1.069 -20.136 1.00 91.12 117 GLU A CA 1
ATOM 908 C C . GLU A 1 117 ? 6.327 -1.162 -18.611 1.00 91.12 117 GLU A C 1
ATOM 910 O O . GLU A 1 117 ? 5.982 -2.193 -18.020 1.00 91.12 117 GLU A O 1
ATOM 915 N N . LYS A 1 118 ? 6.748 -0.075 -17.964 1.00 90.94 118 LYS A N 1
ATOM 916 C CA . LYS A 1 118 ? 6.811 0.027 -16.506 1.00 90.94 118 LYS A CA 1
ATOM 917 C C . LYS A 1 118 ? 5.853 1.100 -16.025 1.00 90.94 118 LYS A C 1
ATOM 919 O O . LYS A 1 118 ? 5.936 2.245 -16.455 1.00 90.94 118 LYS A O 1
ATOM 924 N N . ALA A 1 119 ? 4.957 0.713 -15.125 1.00 92.38 119 ALA A N 1
ATOM 925 C CA . ALA A 1 119 ? 4.088 1.644 -14.415 1.00 92.38 119 ALA A CA 1
ATOM 926 C C . ALA A 1 119 ? 4.810 2.293 -13.224 1.00 92.38 119 ALA A C 1
ATOM 928 O O . ALA A 1 119 ? 4.461 3.400 -12.832 1.00 92.38 119 ALA A O 1
ATOM 929 N N . PHE A 1 120 ? 5.809 1.601 -12.667 1.00 94.50 120 PHE A N 1
ATOM 930 C CA . PHE A 1 120 ? 6.619 2.074 -11.549 1.00 94.50 120 PHE A CA 1
ATOM 931 C C . PHE A 1 120 ? 8.095 1.733 -11.779 1.00 94.50 120 PHE A C 1
ATOM 933 O O . PHE A 1 120 ? 8.413 0.629 -12.230 1.00 94.50 120 PHE A O 1
ATOM 940 N N . GLU A 1 121 ? 8.978 2.668 -11.444 1.00 94.94 121 GLU A N 1
ATOM 941 C CA . GLU A 1 121 ? 10.437 2.535 -11.453 1.00 94.94 121 GLU A CA 1
ATOM 942 C C . GLU A 1 121 ? 11.024 3.562 -10.475 1.00 94.94 121 GLU A C 1
ATOM 944 O O . GLU A 1 121 ? 10.559 4.697 -10.437 1.00 94.94 121 GLU A O 1
ATOM 949 N N . GLY A 1 122 ? 12.030 3.177 -9.689 1.00 94.56 122 GLY A N 1
ATOM 950 C CA . GLY A 1 122 ? 12.658 4.062 -8.707 1.00 94.56 122 GLY A CA 1
ATOM 951 C C . GLY A 1 122 ? 12.030 3.983 -7.315 1.00 94.56 122 GLY A C 1
ATOM 952 O O . GLY A 1 122 ? 11.460 2.954 -6.931 1.00 94.56 122 GLY A O 1
ATOM 953 N N . GLU A 1 123 ? 12.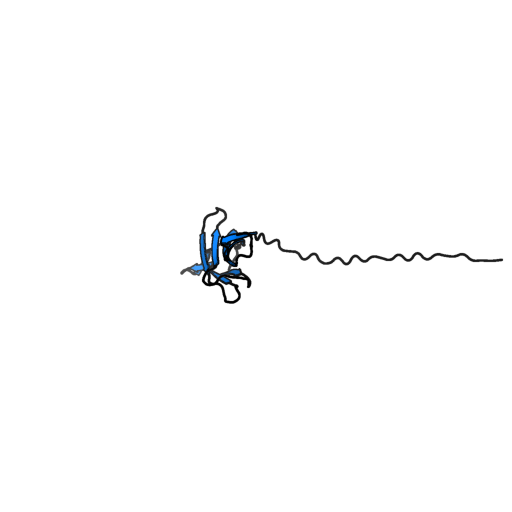203 5.046 -6.533 1.00 96.38 123 GLU A N 1
ATOM 954 C CA . GLU A 1 123 ? 11.745 5.136 -5.148 1.00 96.38 123 GLU A CA 1
ATOM 955 C C . GLU A 1 123 ? 10.393 5.852 -5.041 1.00 96.38 123 GLU A C 1
ATOM 957 O O . GLU A 1 123 ? 10.146 6.864 -5.694 1.00 96.38 123 GLU A O 1
ATOM 962 N N .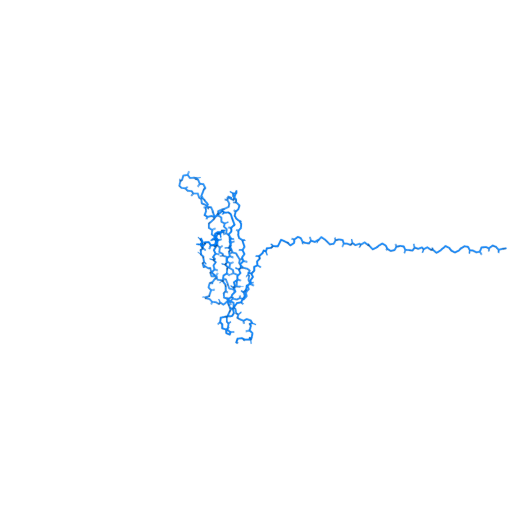 TYR A 1 124 ? 9.513 5.326 -4.189 1.00 97.06 124 TYR A N 1
ATOM 963 C CA . TYR A 1 124 ? 8.210 5.909 -3.898 1.00 97.06 124 TYR A CA 1
ATOM 964 C C . TYR A 1 124 ? 7.950 5.925 -2.397 1.00 97.06 124 TYR A C 1
ATOM 966 O O . TYR A 1 124 ? 8.150 4.920 -1.705 1.00 97.06 124 TYR A O 1
ATOM 974 N N . THR A 1 125 ? 7.394 7.027 -1.905 1.00 98.06 125 THR A N 1
ATOM 975 C CA . THR A 1 125 ? 6.822 7.087 -0.560 1.00 98.06 125 THR A CA 1
ATOM 976 C C . THR A 1 125 ? 5.423 6.483 -0.583 1.00 98.06 125 THR A C 1
ATOM 978 O O . THR A 1 125 ? 4.536 6.940 -1.302 1.00 98.06 125 THR A O 1
ATOM 981 N N . VAL A 1 126 ? 5.198 5.462 0.236 1.00 98.12 126 VAL A N 1
ATOM 982 C CA . VAL A 1 126 ? 3.908 4.790 0.382 1.00 98.12 126 VAL A CA 1
ATOM 983 C C . VAL A 1 126 ? 3.278 5.200 1.705 1.00 98.12 126 VAL A C 1
ATOM 985 O O . VAL A 1 126 ? 3.807 4.921 2.782 1.00 98.12 126 VAL A O 1
ATOM 988 N N . ILE A 1 127 ? 2.116 5.844 1.626 1.00 98.19 127 ILE A N 1
ATOM 989 C CA . ILE A 1 127 ? 1.315 6.223 2.788 1.00 98.19 127 ILE A CA 1
ATOM 990 C C . ILE A 1 127 ? 0.095 5.315 2.878 1.00 98.19 127 ILE A C 1
ATOM 992 O O . ILE A 1 127 ? -0.722 5.237 1.959 1.00 98.19 127 ILE A O 1
ATOM 996 N N . ILE A 1 128 ? -0.045 4.659 4.022 1.00 98.31 128 ILE A N 1
ATOM 997 C CA . ILE A 1 128 ? -1.126 3.732 4.326 1.00 98.31 128 ILE A CA 1
ATOM 998 C C . ILE A 1 128 ? -1.963 4.326 5.452 1.00 98.31 128 ILE A C 1
ATOM 1000 O O . ILE A 1 128 ? -1.451 4.603 6.537 1.00 98.31 128 ILE A O 1
ATOM 1004 N N . HIS A 1 129 ? -3.255 4.495 5.203 1.00 97.56 129 HIS A N 1
ATOM 1005 C CA . HIS A 1 129 ? -4.227 4.934 6.193 1.00 97.56 129 HIS A CA 1
ATOM 1006 C C . HIS A 1 129 ? -5.147 3.780 6.564 1.00 97.56 129 HIS A C 1
ATOM 1008 O O . HIS A 1 129 ? -5.748 3.141 5.697 1.00 97.56 129 HIS A O 1
ATOM 1014 N N . ARG A 1 130 ? -5.289 3.550 7.865 1.00 96.31 130 ARG A N 1
ATOM 1015 C CA . ARG A 1 130 ? -6.134 2.504 8.432 1.00 96.31 130 ARG A CA 1
ATOM 1016 C C . ARG A 1 130 ? -6.916 3.056 9.613 1.00 96.31 130 ARG A C 1
ATOM 1018 O O . ARG A 1 130 ? -6.367 3.788 10.430 1.00 96.31 130 ARG A O 1
ATOM 1025 N N . VAL A 1 131 ? -8.181 2.670 9.729 1.00 95.81 131 VAL A N 1
ATOM 1026 C CA . VAL A 1 131 ? -8.973 2.947 10.931 1.00 95.81 131 VAL A CA 1
ATOM 1027 C C . VAL A 1 131 ? -8.837 1.779 11.901 1.00 95.81 131 VAL A C 1
ATOM 1029 O O . VAL A 1 131 ? -9.034 0.617 11.533 1.00 95.81 131 VAL A O 1
ATOM 1032 N N . ILE A 1 132 ? -8.482 2.098 13.140 1.00 95.56 132 ILE A N 1
ATOM 1033 C CA . ILE A 1 132 ? -8.298 1.143 14.235 1.00 95.56 132 ILE A CA 1
ATOM 1034 C C . ILE A 1 132 ? -9.157 1.560 15.435 1.00 95.56 132 ILE A C 1
ATOM 1036 O O . ILE A 1 132 ? -9.495 2.742 15.548 1.00 95.56 132 ILE A O 1
ATOM 1040 N N . PRO A 1 133 ? -9.509 0.633 16.342 1.00 95.25 133 PRO A N 1
ATOM 1041 C CA . PRO A 1 133 ? -10.116 1.000 17.614 1.00 95.25 133 PRO A CA 1
ATOM 1042 C C . PRO A 1 133 ? -9.243 2.011 18.362 1.00 95.25 133 PRO A C 1
ATOM 1044 O O . PRO A 1 133 ? -8.011 1.906 18.369 1.00 95.25 133 PRO A O 1
ATOM 1047 N N . ASN A 1 134 ? -9.867 3.003 18.988 1.00 92.62 134 ASN A N 1
ATOM 1048 C CA . ASN A 1 134 ? -9.141 3.967 19.794 1.00 92.62 134 ASN A CA 1
ATOM 1049 C C . ASN A 1 134 ? -8.673 3.306 21.100 1.00 92.62 134 ASN A C 1
ATOM 1051 O O . ASN A 1 134 ? -9.472 2.824 21.898 1.00 92.62 134 ASN A O 1
ATOM 1055 N N . SER A 1 135 ? -7.361 3.299 21.333 1.00 81.50 135 SER A N 1
ATOM 1056 C CA . SER A 1 135 ? -6.758 2.802 22.574 1.00 81.50 135 SER A CA 1
ATOM 1057 C C . SER A 1 135 ? -6.461 3.916 23.583 1.00 81.50 135 SER A C 1
ATOM 1059 O O . SER A 1 135 ? -5.927 3.644 24.659 1.00 81.50 135 SER A O 1
ATOM 1061 N N . ASN A 1 136 ? -6.738 5.177 23.235 1.00 70.75 136 ASN A N 1
ATOM 1062 C CA . ASN A 1 136 ? -6.380 6.336 24.040 1.00 70.75 136 ASN A CA 1
ATOM 1063 C C . ASN A 1 136 ? -7.572 6.781 24.901 1.00 70.75 136 ASN A C 1
ATOM 1065 O O . ASN A 1 136 ? -8.536 7.338 24.385 1.00 70.75 136 ASN A O 1
ATOM 1069 N N . GLN A 1 137 ? -7.493 6.555 26.216 1.00 57.84 137 GLN A N 1
ATOM 1070 C CA . GLN A 1 137 ? -8.575 6.833 27.183 1.00 57.84 137 GLN A CA 1
ATOM 1071 C C . GLN A 1 137 ? -8.709 8.315 27.590 1.00 57.84 137 GLN A C 1
ATOM 1073 O O . GLN A 1 137 ? -9.336 8.621 28.600 1.00 57.84 137 GLN A O 1
ATOM 1078 N N . LEU A 1 138 ? -8.053 9.230 26.872 1.00 57.97 138 LEU A N 1
ATOM 1079 C CA . LEU A 1 138 ? -8.002 10.663 27.197 1.00 57.97 138 LEU A CA 1
ATOM 1080 C C . LEU A 1 138 ? -8.833 11.539 26.244 1.00 57.97 138 LEU A C 1
ATOM 1082 O O . LEU A 1 138 ? -8.748 12.764 26.340 1.00 57.97 138 LEU A O 1
ATOM 1086 N N . VAL A 1 139 ? -9.578 10.921 25.323 1.00 51.91 139 VAL A N 1
ATOM 1087 C CA . VAL A 1 139 ? -10.607 11.581 24.502 1.00 51.91 139 VAL A CA 1
ATOM 1088 C C . VAL A 1 139 ? -11.938 11.469 25.220 1.00 51.91 139 VAL A C 1
ATOM 1090 O O . VAL A 1 139 ? -12.204 10.356 25.726 1.00 51.91 139 VAL A O 1
#

Solvent-accessible surface area (backbone atoms only — not comparable to full-atom values): 8680 Å² total; per-residue (Å²): 138,84,86,81,92,83,84,84,81,82,82,81,82,79,81,78,79,79,80,71,82,76,77,83,71,78,83,72,78,64,48,76,48,76,46,75,76,51,67,64,33,18,42,35,40,37,39,36,77,47,76,36,59,91,83,66,80,61,43,64,45,76,51,73,46,69,67,42,83,56,41,85,98,46,51,35,39,39,37,34,20,43,90,84,71,46,82,77,44,78,50,75,37,67,59,44,99,63,34,22,36,71,46,77,46,72,28,38,50,67,50,99,85,69,47,82,43,68,78,57,68,46,60,28,46,35,40,36,40,38,47,25,61,38,85,61,90,85,98

Radius of gyration: 27.72 Å; Cα contacts (8 Å, |Δi|>4): 237; chains: 1; bounding box: 83×46×87 Å

Nearest PDB structures (foldseek):
  7vrn-assembly1_A  TM=3.182E-01  e=4.709E-01  Infectious bursal disease virus
  5z1b-assembly1_A  TM=3.729E-01  e=1.359E+00  Bifidobacterium dentium ATCC 27679
  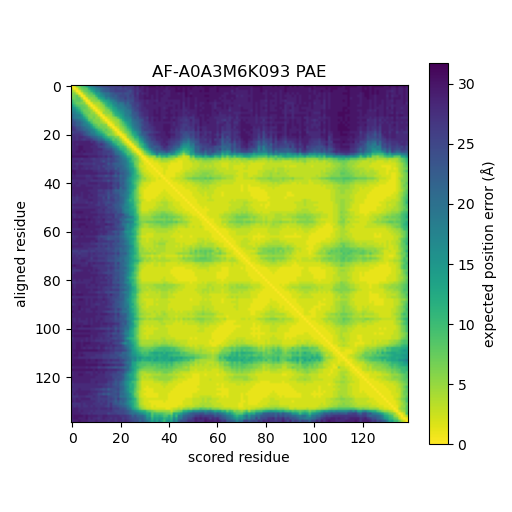5z1b-assembly1_C  TM=3.659E-01  e=1.433E+00  Bifidobacterium dentium ATCC 27679
  5m5e-assembly1_B  TM=3.683E-01  e=3.720E+00  Homo sapiens
  3kmh-assembly1_B  TM=1.800E-01  e=8.000E-01  Escherichia coli O157:H7